Protein AF-A0A087TZF1-F1 (afdb_monomer_lite)

pLDDT: mean 89.02, std 10.16, range [49.69, 98.06]

Radius of gyration: 12.94 Å; chains: 1; bounding box: 32×29×34 Å

Foldseek 3Di:
DPDFDDCVPRQQVVCQVVCVLPPQWYDPDVVVPHIDHQDDDPPDPPDDPSNCVSVVVVVVSD

Sequence (62 aa):
MKKGPKFITDFLIPSLDEEKFGSRLQWVNREKAEFQLKWNHKSASYWSEYDVEVFIEWDKKK

Structure (mmCIF, N/CA/C/O backbone):
data_AF-A0A087TZF1-F1
#
_entry.id   AF-A0A087TZF1-F1
#
loop_
_atom_site.group_PDB
_atom_site.id
_atom_site.type_symbol
_atom_site.label_atom_id
_atom_site.label_alt_id
_atom_site.label_comp_id
_atom_site.label_asym_id
_atom_site.label_entity_id
_atom_site.label_seq_id
_atom_site.pdbx_PDB_ins_code
_atom_site.Cartn_x
_atom_site.Cartn_y
_atom_site.Cartn_z
_atom_site.occupancy
_atom_site.B_iso_or_equiv
_atom_site.auth_seq_id
_atom_site.auth_comp_id
_atom_site.auth_asym_id
_atom_site.auth_atom_id
_atom_site.pdbx_PDB_model_num
ATOM 1 N N . MET A 1 1 ? -0.406 17.678 21.452 1.00 49.69 1 MET A N 1
ATOM 2 C CA . MET A 1 1 ? 0.148 17.110 20.201 1.00 49.69 1 MET A CA 1
ATOM 3 C C . MET A 1 1 ? -1.010 16.739 19.288 1.00 49.69 1 MET A C 1
ATOM 5 O O . MET A 1 1 ? -1.863 15.975 19.724 1.00 49.69 1 MET A O 1
ATOM 9 N N . LYS A 1 2 ? -1.081 17.278 18.065 1.00 56.00 2 LYS A N 1
ATOM 10 C CA . LYS A 1 2 ? -1.976 16.712 17.044 1.00 56.00 2 LYS A CA 1
ATOM 11 C C . LYS A 1 2 ? -1.395 15.347 16.662 1.00 56.00 2 LYS A C 1
ATOM 13 O O . LYS A 1 2 ? -0.220 15.276 16.318 1.00 56.00 2 LYS A O 1
ATOM 18 N N . LYS A 1 3 ? -2.164 14.266 16.818 1.00 70.25 3 LYS A N 1
ATOM 19 C CA . LYS A 1 3 ? -1.771 12.961 16.268 1.00 70.25 3 LYS A CA 1
ATOM 20 C C . LYS A 1 3 ? -1.835 13.093 14.745 1.00 70.25 3 LYS A C 1
ATOM 22 O O . LYS A 1 3 ? -2.865 13.540 14.244 1.00 70.25 3 LYS A O 1
ATOM 27 N N . GLY A 1 4 ? -0.745 12.766 14.050 1.00 72.06 4 GLY A N 1
ATOM 28 C CA . GLY A 1 4 ? -0.756 12.636 12.591 1.00 72.06 4 GLY A CA 1
ATOM 29 C C . GLY A 1 4 ? -1.783 11.586 12.147 1.00 72.06 4 GLY A C 1
ATOM 30 O O . GLY A 1 4 ? -2.277 10.826 12.995 1.00 72.06 4 GLY A O 1
ATOM 31 N N . PRO A 1 5 ? -2.141 11.544 10.856 1.00 81.12 5 PRO A N 1
ATOM 32 C CA . PRO A 1 5 ? -3.127 10.591 10.370 1.00 81.12 5 PRO A CA 1
ATOM 33 C C . PRO A 1 5 ? -2.693 9.158 10.661 1.00 81.12 5 PRO A C 1
ATOM 35 O O . PRO A 1 5 ? -1.508 8.827 10.742 1.00 81.12 5 PRO A O 1
ATOM 38 N N . LYS A 1 6 ? -3.674 8.288 10.861 1.00 89.75 6 LYS A N 1
ATOM 39 C CA . LYS A 1 6 ? -3.447 6.873 11.121 1.00 89.75 6 LYS A CA 1
ATOM 40 C C . LYS A 1 6 ? -3.236 6.158 9.798 1.00 89.75 6 LYS A C 1
ATOM 42 O O . LYS A 1 6 ? -4.136 6.114 8.967 1.00 89.75 6 LYS A O 1
ATOM 47 N N . PHE A 1 7 ? -2.085 5.511 9.651 1.00 91.19 7 PHE A N 1
ATOM 48 C CA . PHE A 1 7 ? -1.745 4.774 8.434 1.00 91.19 7 PHE A CA 1
ATOM 49 C C . PHE A 1 7 ? -2.844 3.800 7.990 1.00 91.19 7 PHE A C 1
ATOM 51 O O . PHE A 1 7 ? -3.248 3.823 6.836 1.00 91.19 7 PHE A O 1
ATOM 58 N N . ILE A 1 8 ? -3.363 2.973 8.903 1.00 92.12 8 ILE A N 1
ATOM 59 C CA . ILE A 1 8 ? -4.324 1.923 8.537 1.00 92.12 8 ILE A CA 1
ATOM 60 C C . ILE A 1 8 ? -5.678 2.517 8.126 1.00 92.12 8 ILE A C 1
ATOM 62 O O . ILE A 1 8 ? -6.172 2.228 7.040 1.00 92.12 8 ILE A O 1
ATOM 66 N N . THR A 1 9 ? -6.282 3.335 8.990 1.00 93.75 9 THR A N 1
ATOM 67 C CA . THR A 1 9 ? -7.668 3.797 8.807 1.00 93.75 9 THR A CA 1
ATOM 68 C C . THR A 1 9 ? -7.790 4.978 7.858 1.00 93.75 9 THR A C 1
ATOM 70 O O . THR A 1 9 ? -8.807 5.099 7.186 1.00 93.75 9 THR A O 1
ATOM 73 N N . ASP A 1 10 ? -6.767 5.830 7.785 1.00 93.25 10 ASP A N 1
ATOM 74 C CA . ASP A 1 10 ? -6.862 7.118 7.091 1.00 93.25 10 ASP A CA 1
ATOM 75 C C . ASP A 1 10 ? -6.107 7.107 5.749 1.00 93.25 10 ASP A C 1
ATOM 77 O O . ASP A 1 10 ? -6.200 8.060 4.975 1.00 93.25 10 ASP A O 1
ATOM 81 N N . PHE A 1 11 ? -5.344 6.044 5.463 1.00 94.94 11 PHE A N 1
ATOM 82 C CA . PHE A 1 11 ? -4.604 5.893 4.209 1.00 94.94 11 PHE A CA 1
ATOM 83 C C . PHE A 1 11 ? -4.752 4.504 3.588 1.00 94.94 11 PHE A C 1
ATOM 85 O O . PHE A 1 11 ? -5.225 4.407 2.459 1.00 94.94 11 PHE A O 1
ATOM 92 N N . LEU A 1 12 ? -4.361 3.441 4.295 1.00 95.81 12 LEU A N 1
ATOM 93 C CA . LEU A 1 12 ? -4.218 2.101 3.724 1.00 95.81 12 LEU A CA 1
ATOM 94 C C . LEU A 1 12 ? -5.560 1.533 3.256 1.00 95.81 12 LEU A C 1
ATOM 96 O O . LEU A 1 12 ? -5.677 1.176 2.088 1.00 95.81 12 LEU A O 1
ATOM 100 N N . ILE A 1 13 ? -6.562 1.472 4.142 1.00 96.56 13 ILE A N 1
ATOM 101 C CA . ILE A 1 13 ? -7.877 0.912 3.797 1.00 96.56 13 ILE A CA 1
ATOM 102 C C . ILE A 1 13 ? -8.565 1.732 2.698 1.00 96.56 13 ILE A C 1
ATOM 104 O O . ILE A 1 13 ? -8.920 1.125 1.692 1.00 96.56 13 ILE A O 1
ATOM 108 N N . PRO A 1 14 ? -8.683 3.073 2.802 1.00 96.81 14 PRO A N 1
ATOM 109 C CA . PRO A 1 14 ? -9.255 3.870 1.718 1.00 96.81 14 PRO A CA 1
ATOM 110 C C . PRO A 1 14 ? -8.532 3.666 0.382 1.00 96.81 14 PRO A C 1
ATOM 112 O O . PRO A 1 14 ? -9.175 3.448 -0.633 1.00 96.81 14 PRO A O 1
ATOM 115 N N . SER A 1 15 ? -7.194 3.643 0.375 1.00 96.94 15 SER A N 1
ATOM 116 C CA . SER A 1 15 ? -6.427 3.461 -0.867 1.00 96.94 15 SER A CA 1
ATOM 117 C C . SER A 1 15 ? -6.620 2.084 -1.504 1.00 96.94 15 SER A C 1
ATOM 119 O O . SER A 1 15 ? -6.535 1.965 -2.725 1.00 96.94 15 SER A O 1
ATOM 121 N N . LEU A 1 16 ? -6.830 1.051 -0.684 1.00 97.81 16 LEU A N 1
ATOM 122 C CA . LEU A 1 16 ? -7.115 -0.303 -1.144 1.00 97.81 16 LEU A CA 1
ATOM 123 C C . LEU A 1 16 ? -8.553 -0.431 -1.668 1.00 97.81 16 LEU A C 1
ATOM 125 O O . LEU A 1 16 ? -8.755 -1.035 -2.716 1.00 97.81 16 LEU A O 1
ATOM 129 N N . ASP A 1 17 ? -9.530 0.138 -0.957 1.00 97.62 17 ASP A N 1
ATOM 130 C CA . ASP A 1 17 ? -10.946 0.112 -1.347 1.00 97.62 17 ASP A CA 1
ATOM 131 C C . ASP A 1 17 ? -11.212 0.975 -2.601 1.00 97.62 17 ASP A C 1
ATOM 133 O O . ASP A 1 17 ? -12.072 0.635 -3.407 1.00 97.62 17 ASP A O 1
ATOM 137 N N . GLU A 1 18 ? -10.447 2.053 -2.806 1.00 97.31 18 GLU A N 1
ATOM 138 C CA . GLU A 1 18 ? -10.489 2.900 -4.012 1.00 97.31 18 GLU A CA 1
ATOM 139 C C . GLU A 1 18 ? -9.629 2.363 -5.172 1.00 97.31 18 GLU A C 1
ATOM 141 O O . GLU A 1 18 ? -9.575 2.986 -6.231 1.00 97.31 18 GLU A O 1
ATOM 146 N N . GLU A 1 19 ? -8.902 1.255 -4.976 1.00 96.19 19 GLU A N 1
ATOM 147 C CA . GLU A 1 19 ? -7.932 0.704 -5.939 1.00 96.19 19 GLU A CA 1
ATOM 148 C C . GLU A 1 19 ? -6.909 1.743 -6.456 1.00 96.19 19 GLU A C 1
ATOM 150 O O . GLU A 1 19 ? -6.359 1.618 -7.555 1.00 96.19 19 GLU A O 1
ATOM 155 N N . LYS A 1 20 ? -6.597 2.766 -5.643 1.00 96.19 20 LYS A N 1
ATOM 156 C CA . LYS A 1 20 ? -5.861 3.982 -6.045 1.00 96.19 20 LYS A CA 1
ATOM 157 C C . LYS A 1 20 ? -4.524 3.695 -6.738 1.00 96.19 20 LYS A C 1
ATOM 159 O O . LYS A 1 20 ? -4.094 4.446 -7.610 1.00 96.19 20 LYS A O 1
ATOM 164 N N . PHE A 1 21 ? -3.848 2.623 -6.337 1.00 94.56 21 PHE A N 1
ATOM 165 C CA . PHE A 1 21 ? -2.506 2.274 -6.811 1.00 94.56 21 PHE A CA 1
ATOM 166 C C . PHE A 1 21 ? -2.479 1.003 -7.676 1.00 94.56 21 PHE A C 1
ATOM 168 O O . PHE A 1 21 ? -1.399 0.530 -8.050 1.00 94.56 21 PHE A O 1
ATOM 175 N N . GLY A 1 22 ? -3.646 0.431 -7.992 1.00 93.25 22 GLY A N 1
ATOM 176 C CA . GLY A 1 22 ? -3.784 -0.820 -8.735 1.00 93.25 22 GLY A CA 1
ATOM 177 C C . GLY A 1 22 ? -2.862 -1.924 -8.207 1.00 93.25 22 GLY A C 1
ATOM 178 O O . GLY A 1 22 ? -2.703 -2.115 -7.005 1.00 93.25 22 GLY A O 1
ATOM 179 N N . SER A 1 23 ? -2.152 -2.614 -9.105 1.00 92.50 23 SER A N 1
ATOM 180 C CA . SER A 1 23 ? -1.299 -3.756 -8.727 1.00 92.50 23 SER A CA 1
ATOM 181 C C . SER A 1 23 ? -0.175 -3.454 -7.721 1.00 92.50 23 SER A C 1
ATOM 183 O O . SER A 1 23 ? 0.437 -4.399 -7.217 1.00 92.50 23 SER A O 1
ATOM 185 N N . ARG A 1 24 ? 0.135 -2.177 -7.444 1.00 93.06 24 ARG A N 1
ATOM 186 C CA . ARG A 1 24 ? 1.122 -1.782 -6.424 1.00 93.06 24 ARG A CA 1
ATOM 187 C C . ARG A 1 24 ? 0.582 -1.913 -5.010 1.00 93.06 24 ARG A C 1
ATOM 189 O O . ARG A 1 24 ? 1.353 -2.276 -4.132 1.00 93.06 24 ARG A O 1
ATOM 196 N N . LEU A 1 25 ? -0.702 -1.654 -4.798 1.00 96.31 25 LEU A N 1
ATOM 197 C CA . LEU A 1 25 ? -1.383 -1.850 -3.526 1.00 96.31 25 LEU A CA 1
ATOM 198 C C . LEU A 1 25 ? -2.835 -2.212 -3.833 1.00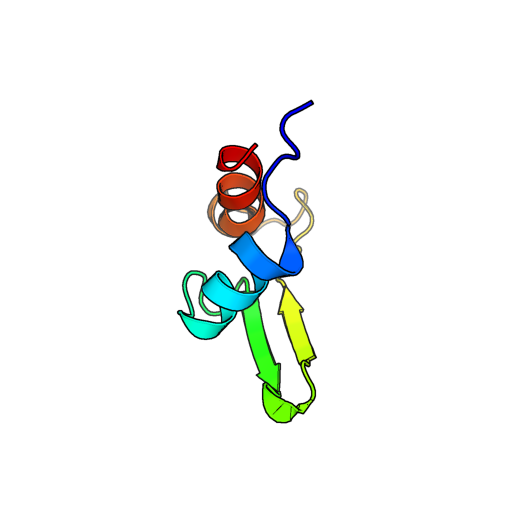 96.31 25 LEU A C 1
ATOM 200 O O . LEU A 1 25 ? -3.618 -1.350 -4.220 1.00 96.31 25 LEU A O 1
ATOM 204 N N . GLN A 1 26 ? -3.163 -3.491 -3.677 1.00 97.56 26 GLN A N 1
ATOM 205 C CA . GLN A 1 26 ? -4.489 -4.024 -3.987 1.00 97.56 26 GLN A CA 1
ATOM 206 C C . GLN A 1 26 ? -4.889 -5.111 -2.998 1.00 97.56 26 GLN A C 1
ATOM 208 O O . GLN A 1 26 ? -4.039 -5.814 -2.437 1.00 97.56 26 GLN A O 1
ATOM 213 N N . TRP A 1 27 ? -6.196 -5.279 -2.830 1.00 98.06 27 TRP A N 1
ATOM 214 C CA . TRP A 1 27 ? -6.747 -6.440 -2.152 1.00 98.06 27 TRP A CA 1
ATOM 215 C C . TRP A 1 27 ? -6.439 -7.713 -2.946 1.00 98.06 27 TRP A C 1
ATOM 217 O O . TRP A 1 27 ? -6.608 -7.761 -4.160 1.00 98.06 27 TRP A O 1
ATOM 227 N N . VAL A 1 28 ? -5.997 -8.751 -2.240 1.00 97.44 28 VAL A N 1
ATOM 228 C CA . VAL A 1 28 ? -5.913 -10.121 -2.772 1.00 97.44 28 VAL A CA 1
ATOM 229 C C . VAL A 1 28 ? -7.130 -10.913 -2.303 1.00 97.44 28 VAL A C 1
ATOM 231 O O . VAL A 1 28 ? -7.714 -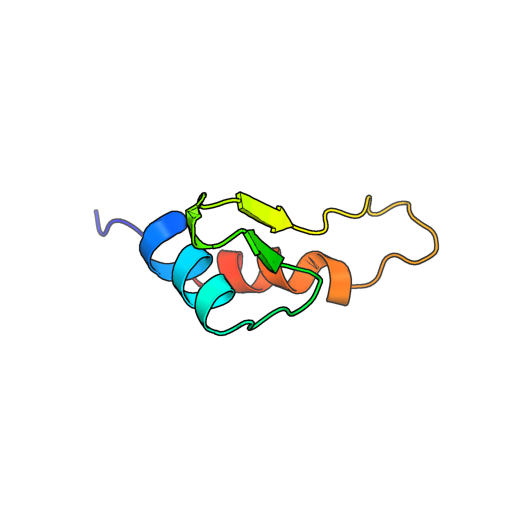11.679 -3.063 1.00 97.44 28 VAL A O 1
ATOM 234 N N . ASN A 1 29 ? -7.557 -10.674 -1.060 1.00 96.94 29 ASN A N 1
ATOM 235 C CA . ASN A 1 29 ? -8.818 -11.146 -0.515 1.00 96.94 29 ASN A CA 1
ATOM 236 C C . ASN A 1 29 ? -9.357 -10.133 0.505 1.00 96.94 29 ASN A C 1
ATOM 238 O O . ASN A 1 29 ? -8.894 -10.063 1.646 1.00 96.94 29 ASN A O 1
ATOM 242 N N . ARG A 1 30 ? -10.368 -9.357 0.103 1.00 95.19 30 ARG A N 1
ATOM 243 C CA . ARG A 1 30 ? -10.955 -8.316 0.956 1.00 95.19 30 ARG A CA 1
ATOM 244 C C . ARG A 1 30 ? -11.658 -8.868 2.197 1.00 95.19 30 ARG A C 1
ATOM 246 O O . ARG A 1 30 ? -11.601 -8.229 3.249 1.00 95.19 30 ARG A O 1
ATOM 253 N N . GLU A 1 31 ? -12.319 -10.018 2.086 1.00 96.62 31 GLU A N 1
ATOM 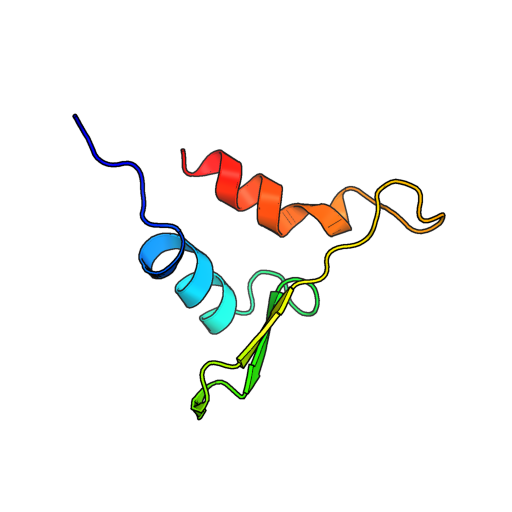254 C CA . GLU A 1 31 ? -13.080 -10.634 3.183 1.00 96.62 31 GLU A CA 1
ATOM 255 C C . GLU A 1 31 ? -12.157 -11.130 4.298 1.00 96.62 31 GLU A C 1
ATOM 257 O O . GLU A 1 31 ? -12.482 -11.019 5.477 1.00 96.62 31 GLU A O 1
ATOM 262 N N . LYS A 1 32 ? -10.970 -11.615 3.922 1.00 97.44 32 LYS A N 1
ATOM 263 C CA . LYS A 1 32 ? -9.921 -12.050 4.853 1.00 97.44 32 LYS A CA 1
ATOM 264 C C . LYS A 1 32 ? -8.952 -10.938 5.260 1.00 97.44 32 LYS A C 1
ATOM 266 O O . LYS A 1 32 ? -8.038 -11.196 6.036 1.00 97.44 32 LYS A O 1
ATOM 271 N N . ALA A 1 33 ? -9.148 -9.718 4.754 1.00 95.19 33 ALA A N 1
ATOM 272 C CA . ALA A 1 33 ? -8.233 -8.590 4.926 1.00 95.19 33 ALA A CA 1
ATOM 273 C C . ALA A 1 33 ? -6.790 -8.878 4.451 1.00 95.19 33 ALA A C 1
ATOM 275 O O . ALA A 1 33 ? -5.821 -8.361 5.006 1.00 95.19 33 ALA A O 1
ATOM 276 N N . GLU A 1 34 ? -6.644 -9.675 3.392 1.00 98.00 34 GLU A N 1
ATOM 277 C CA . GLU A 1 34 ? -5.360 -9.968 2.754 1.00 98.00 34 GLU A CA 1
ATOM 278 C C . GLU A 1 34 ? -5.138 -9.007 1.582 1.00 98.00 34 GLU A C 1
ATOM 280 O O . GLU A 1 34 ? -5.934 -8.943 0.640 1.00 98.00 34 GLU A O 1
ATOM 285 N N . P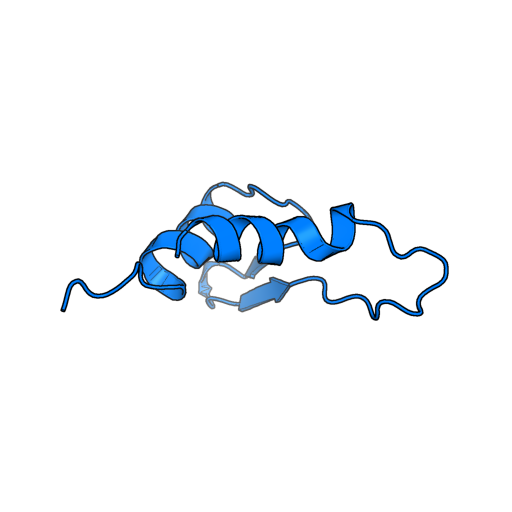HE A 1 35 ? -4.034 -8.268 1.614 1.00 97.44 35 PHE A N 1
ATOM 286 C CA . PHE A 1 35 ? -3.638 -7.347 0.553 1.00 97.44 35 PHE A CA 1
ATOM 287 C C . PHE A 1 35 ? -2.208 -7.631 0.107 1.00 97.44 35 PHE A C 1
ATOM 289 O O . PHE A 1 35 ? -1.414 -8.208 0.851 1.00 97.44 35 PHE A O 1
ATOM 296 N N . GLN A 1 36 ? -1.868 -7.188 -1.100 1.00 96.12 36 GLN A N 1
ATOM 297 C CA . GLN A 1 36 ? -0.485 -7.155 -1.558 1.00 96.12 36 GLN A CA 1
ATOM 298 C C . GLN A 1 36 ? 0.010 -5.715 -1.632 1.00 96.12 36 GLN A C 1
ATOM 300 O O . GLN A 1 36 ? -0.729 -4.813 -2.028 1.00 96.12 36 GLN A O 1
ATOM 305 N N . LEU A 1 37 ? 1.293 -5.535 -1.337 1.00 94.88 37 LEU A N 1
ATOM 306 C CA . LEU A 1 37 ? 2.043 -4.313 -1.587 1.00 94.88 37 LEU A CA 1
ATOM 307 C C . LEU A 1 37 ? 3.277 -4.684 -2.411 1.00 94.88 37 LEU A C 1
ATOM 309 O O . LEU A 1 37 ? 4.074 -5.523 -1.988 1.00 94.88 37 LEU A O 1
ATOM 313 N N . LYS A 1 38 ? 3.453 -4.064 -3.578 1.00 91.25 38 LYS A N 1
ATOM 314 C CA . LYS A 1 38 ? 4.697 -4.204 -4.337 1.00 91.25 38 LYS A CA 1
ATOM 315 C C . LYS A 1 38 ? 5.796 -3.438 -3.622 1.00 91.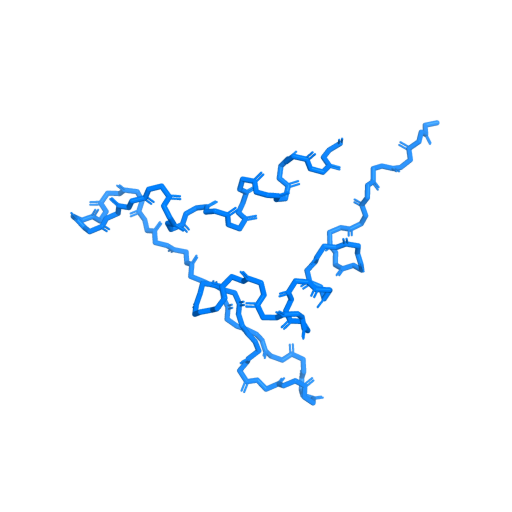25 38 LYS A C 1
ATOM 317 O O . LYS A 1 38 ? 5.705 -2.229 -3.437 1.00 91.25 38 LYS A O 1
ATOM 322 N N . TRP A 1 39 ? 6.850 -4.158 -3.262 1.00 89.06 39 TRP A N 1
ATOM 323 C CA . TRP A 1 39 ? 8.040 -3.592 -2.649 1.00 89.06 39 TRP A CA 1
ATOM 324 C C . TRP A 1 39 ? 9.269 -4.038 -3.433 1.00 89.06 39 TRP A C 1
ATOM 326 O O . TRP A 1 39 ? 9.982 -4.967 -3.064 1.00 89.06 39 TRP A O 1
ATOM 336 N N . ASN A 1 40 ? 9.501 -3.362 -4.553 1.00 85.50 40 ASN A N 1
ATOM 337 C CA . ASN A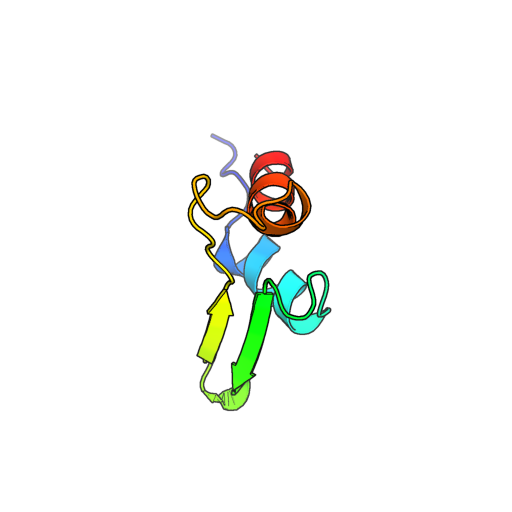 1 40 ? 10.654 -3.640 -5.396 1.00 85.50 40 ASN A CA 1
ATOM 338 C C . ASN A 1 40 ? 11.920 -3.044 -4.768 1.00 85.50 40 ASN A C 1
ATOM 340 O O . ASN A 1 40 ? 11.926 -1.904 -4.294 1.00 85.50 40 ASN A O 1
ATOM 344 N N . HIS A 1 41 ? 13.012 -3.808 -4.775 1.00 81.62 41 HIS A N 1
ATOM 345 C CA . HIS A 1 41 ? 14.314 -3.291 -4.362 1.00 81.62 41 HIS A CA 1
ATOM 346 C C . HIS A 1 41 ? 14.790 -2.218 -5.348 1.00 81.62 41 HIS A C 1
ATOM 348 O O . HIS A 1 41 ? 14.712 -2.407 -6.559 1.00 81.62 41 HIS A O 1
ATOM 354 N N . LYS A 1 42 ? 15.349 -1.116 -4.831 1.00 78.31 42 LYS A N 1
ATOM 355 C CA . LYS A 1 42 ? 15.846 0.011 -5.645 1.00 78.31 42 LYS A CA 1
ATOM 356 C C . LYS A 1 42 ? 16.936 -0.387 -6.652 1.00 78.31 42 LYS A C 1
ATOM 358 O O . LYS A 1 42 ? 17.144 0.304 -7.638 1.00 78.31 42 LYS A O 1
ATOM 363 N N . SER A 1 43 ? 17.641 -1.490 -6.402 1.00 81.00 43 SER A N 1
ATOM 364 C CA . SER A 1 43 ? 18.662 -2.042 -7.298 1.00 81.00 43 SER A CA 1
ATOM 365 C C . SER A 1 43 ? 18.098 -2.896 -8.439 1.00 81.00 43 SER A C 1
ATOM 367 O O . SER A 1 43 ? 18.872 -3.364 -9.273 1.00 81.00 43 SER A O 1
ATOM 369 N N . ALA A 1 44 ? 16.784 -3.137 -8.489 1.00 80.69 44 ALA A N 1
ATOM 370 C CA . ALA A 1 44 ? 16.173 -3.855 -9.597 1.00 80.69 44 ALA A CA 1
ATOM 371 C C . ALA A 1 44 ? 16.300 -3.032 -10.888 1.00 80.69 44 ALA A C 1
ATOM 373 O O . ALA A 1 44 ? 16.024 -1.836 -10.904 1.00 80.69 44 ALA A O 1
ATOM 374 N N . SER A 1 45 ? 16.686 -3.679 -11.988 1.00 78.69 45 SER A N 1
ATOM 375 C CA . SER A 1 45 ? 16.911 -3.019 -13.284 1.00 78.69 45 SER A CA 1
ATOM 376 C C . SER A 1 45 ? 15.660 -2.360 -13.878 1.00 78.69 45 SER A C 1
ATOM 378 O O . SER A 1 45 ? 15.779 -1.490 -14.733 1.00 78.69 45 SER A O 1
ATOM 380 N N . TYR A 1 46 ? 14.474 -2.772 -13.429 1.00 76.44 46 TYR A N 1
ATOM 381 C CA . TYR A 1 46 ? 13.175 -2.229 -13.827 1.00 76.44 46 TYR A CA 1
ATOM 382 C C . TYR A 1 46 ? 12.599 -1.232 -12.809 1.00 76.44 46 TYR A C 1
ATOM 384 O O . TYR A 1 46 ? 11.447 -0.829 -12.951 1.00 76.44 46 TYR A O 1
ATOM 392 N N . TRP A 1 47 ? 13.357 -0.869 -11.767 1.00 82.75 47 TRP A N 1
ATOM 393 C CA . TRP A 1 47 ? 12.881 0.051 -10.738 1.00 82.75 47 TRP A CA 1
ATOM 394 C C . TRP A 1 47 ? 12.607 1.438 -11.324 1.00 82.75 47 TRP A C 1
ATOM 396 O O . TRP A 1 47 ? 13.415 1.996 -12.069 1.00 82.75 47 TRP A O 1
ATOM 406 N N . SER A 1 48 ? 11.476 2.011 -10.934 1.00 82.88 48 SER A N 1
ATOM 407 C CA . SER A 1 48 ? 11.030 3.340 -11.324 1.00 82.88 48 SER A CA 1
ATOM 408 C C . SER A 1 48 ? 10.402 4.072 -10.139 1.00 82.88 48 SER A C 1
ATOM 410 O O . SER A 1 48 ? 9.999 3.465 -9.146 1.00 82.88 48 SER A O 1
ATOM 412 N N . GLU A 1 49 ? 10.248 5.392 -10.247 1.00 80.00 49 GLU A N 1
ATOM 413 C CA . GLU A 1 49 ? 9.542 6.183 -9.226 1.00 80.00 49 GLU A CA 1
ATOM 414 C C . GLU A 1 49 ? 8.080 5.743 -9.043 1.00 80.00 49 GLU A C 1
ATOM 416 O O . GLU A 1 49 ? 7.508 5.883 -7.963 1.00 80.00 49 GLU A O 1
ATOM 421 N N . TYR A 1 50 ? 7.500 5.123 -10.072 1.00 81.44 50 TYR A N 1
ATOM 422 C CA . TYR A 1 50 ? 6.171 4.529 -10.020 1.00 81.44 50 TYR A CA 1
ATOM 423 C C . TYR A 1 50 ? 6.078 3.400 -8.983 1.00 81.44 50 TYR A C 1
ATOM 425 O O . TYR A 1 50 ? 5.045 3.241 -8.340 1.00 81.44 50 TYR A O 1
ATOM 433 N N . ASP A 1 51 ? 7.160 2.650 -8.747 1.00 83.38 51 ASP A N 1
ATOM 434 C CA . ASP A 1 51 ? 7.194 1.548 -7.776 1.00 83.38 51 ASP A CA 1
ATOM 435 C C . ASP A 1 51 ? 7.106 2.016 -6.320 1.00 83.38 51 ASP A C 1
ATOM 437 O O . ASP A 1 51 ? 6.753 1.230 -5.441 1.00 83.38 51 ASP A O 1
ATOM 441 N N . VAL A 1 52 ? 7.422 3.287 -6.055 1.00 90.81 52 VAL A N 1
ATOM 442 C CA . VAL A 1 52 ? 7.431 3.860 -4.702 1.00 90.81 52 VAL A CA 1
ATOM 443 C C . VAL A 1 52 ? 6.294 4.847 -4.445 1.00 90.81 52 VAL A C 1
ATOM 445 O O . VAL A 1 52 ? 6.218 5.431 -3.365 1.00 90.81 52 VAL A O 1
ATOM 448 N N . GLU A 1 53 ? 5.377 5.001 -5.400 1.00 92.56 53 GLU A N 1
ATOM 449 C CA . GLU A 1 53 ? 4.269 5.959 -5.350 1.00 92.56 53 GLU A CA 1
ATOM 450 C C . GLU A 1 53 ? 3.408 5.822 -4.081 1.00 92.56 53 GLU A C 1
ATOM 452 O O . GLU A 1 53 ? 3.068 6.825 -3.457 1.00 92.56 53 GLU A O 1
ATOM 457 N N . VAL A 1 54 ? 3.129 4.589 -3.635 1.00 94.00 54 VAL A N 1
ATOM 458 C CA . VAL A 1 54 ? 2.375 4.320 -2.393 1.00 94.00 54 VAL A CA 1
ATOM 459 C C . VAL A 1 54 ? 3.069 4.950 -1.181 1.00 94.00 54 VAL A C 1
ATOM 461 O O . VAL A 1 54 ? 2.421 5.568 -0.336 1.00 94.00 54 VAL A O 1
ATOM 464 N N . PHE A 1 55 ? 4.397 4.825 -1.098 1.00 92.31 55 PHE A N 1
ATOM 465 C CA . PHE A 1 55 ? 5.183 5.366 0.010 1.00 92.31 55 PHE A CA 1
ATOM 466 C C . PHE A 1 55 ? 5.261 6.893 -0.051 1.00 92.31 55 PHE A C 1
ATOM 468 O O . PHE A 1 55 ? 5.152 7.543 0.985 1.00 92.31 55 PHE A O 1
ATOM 475 N N . ILE A 1 56 ? 5.398 7.462 -1.253 1.00 92.81 56 ILE A N 1
ATOM 476 C CA . ILE A 1 56 ? 5.405 8.916 -1.470 1.00 92.81 56 ILE A CA 1
ATOM 477 C C . ILE A 1 56 ? 4.067 9.528 -1.040 1.00 92.81 56 ILE A C 1
ATOM 479 O O . ILE A 1 56 ? 4.039 10.520 -0.315 1.00 92.81 56 ILE A O 1
ATOM 483 N N . GLU A 1 57 ? 2.948 8.942 -1.462 1.00 93.81 57 GLU A N 1
ATOM 484 C CA . GLU A 1 57 ? 1.614 9.443 -1.122 1.00 93.81 57 GLU A CA 1
ATOM 485 C C . GLU A 1 57 ? 1.301 9.317 0.371 1.00 93.81 57 GLU A C 1
ATOM 487 O O . GLU A 1 57 ? 0.608 10.173 0.924 1.00 93.81 57 GLU A O 1
ATOM 492 N N . TRP A 1 58 ? 1.829 8.288 1.039 1.00 93.00 58 TRP A N 1
ATOM 493 C CA . TRP A 1 58 ? 1.752 8.191 2.493 1.00 93.00 58 TRP A CA 1
ATOM 494 C C . TRP A 1 58 ? 2.593 9.272 3.183 1.00 93.00 58 TRP A C 1
ATOM 496 O O . TRP A 1 58 ? 2.106 9.941 4.093 1.00 93.00 58 TRP A O 1
ATOM 506 N N . ASP A 1 59 ? 3.828 9.490 2.727 1.00 92.06 59 ASP A N 1
ATOM 507 C CA . ASP A 1 59 ? 4.736 10.488 3.300 1.00 92.06 59 ASP A CA 1
ATOM 508 C C . ASP A 1 59 ? 4.157 11.911 3.233 1.00 92.06 59 ASP A C 1
ATOM 510 O O . ASP A 1 59 ? 4.256 12.670 4.197 1.00 92.06 59 ASP A O 1
ATOM 514 N N . LYS A 1 60 ? 3.447 12.240 2.144 1.00 90.62 60 LYS A N 1
ATOM 515 C CA . LYS A 1 60 ? 2.730 13.519 1.974 1.00 90.62 60 LYS A CA 1
ATOM 516 C C . LYS A 1 60 ? 1.614 13.756 2.994 1.00 90.62 60 LYS A C 1
ATOM 518 O O . LYS A 1 60 ? 1.174 14.893 3.135 1.00 90.62 60 LYS A O 1
ATOM 523 N N . LYS A 1 61 ? 1.117 12.713 3.668 1.00 83.88 61 LYS A N 1
ATOM 524 C CA . LYS A 1 61 ? 0.065 12.840 4.688 1.00 83.88 61 LYS A CA 1
ATOM 525 C C . LYS A 1 61 ? 0.609 13.124 6.094 1.00 83.88 61 LYS A C 1
ATOM 527 O O . LYS A 1 61 ? -0.193 13.176 7.017 1.00 83.88 61 LYS A O 1
ATOM 532 N N . LYS A 1 62 ? 1.922 13.298 6.280 1.00 64.75 62 LYS A N 1
ATOM 533 C CA . LYS A 1 62 ? 2.517 13.679 7.575 1.00 64.75 62 LYS A CA 1
ATOM 534 C C . LYS A 1 62 ? 1.923 14.951 8.187 1.00 64.75 62 LYS A C 1
ATOM 536 O O . LYS A 1 62 ? 1.593 15.892 7.435 1.00 64.75 62 LYS A O 1
#

InterPro domains:
  IPR001346 Interferon regulatory factor, DNA-binding domain [PF00605] (9-61)
  IPR001346 Interferon regulatory factor, DNA-binding domain [PS51507] (5-62)
  IPR036388 Winged helix-like DNA-binding domain superfamily [G3DSA:1.10.10.10] (3-62)
  IPR036390 Winged helix DNA-binding domain superfamily [SSF46785] (7-58)

Secondary structure (DSSP, 8-state):
-PPPPPIIIIIIHHHHHTTTTGGGEEEEETTTTEEEE----TTSTT--GGGGHHHHHHHTT-

Organism: Stegodyphus mimosarum (NCBI:txid407821)